Protein AF-A0A963V4H5-F1 (afdb_monomer)

Structure (mmCIF, N/CA/C/O backbone):
data_AF-A0A963V4H5-F1
#
_entry.id   AF-A0A963V4H5-F1
#
loop_
_atom_site.group_PDB
_atom_site.id
_atom_site.type_symbol
_atom_site.label_atom_id
_atom_site.label_alt_id
_atom_site.label_comp_id
_atom_site.label_asym_id
_atom_site.label_entity_id
_atom_site.label_seq_id
_atom_site.pdbx_PDB_ins_code
_atom_site.Cartn_x
_atom_site.Cartn_y
_atom_site.Cartn_z
_atom_site.occupancy
_atom_site.B_iso_or_equiv
_atom_site.auth_seq_id
_atom_site.auth_comp_id
_atom_site.auth_asym_id
_atom_site.auth_atom_id
_atom_site.pdbx_PDB_model_num
ATOM 1 N N . MET A 1 1 ? -17.753 -28.608 -16.448 1.00 65.69 1 MET A N 1
ATOM 2 C CA . MET A 1 1 ? -17.929 -27.168 -16.136 1.00 65.69 1 MET A CA 1
ATOM 3 C C . MET A 1 1 ? -18.675 -26.497 -17.279 1.00 65.69 1 MET A C 1
ATOM 5 O O . MET A 1 1 ? -18.309 -26.707 -18.427 1.00 65.69 1 MET A O 1
ATOM 9 N N . ASN A 1 2 ? -19.717 -25.712 -16.996 1.00 85.88 2 ASN A N 1
ATOM 10 C CA . ASN A 1 2 ? -20.426 -24.965 -18.039 1.00 85.88 2 ASN A CA 1
ATOM 11 C C . ASN A 1 2 ? -19.580 -23.757 -18.461 1.00 85.88 2 ASN A C 1
ATOM 13 O O . ASN A 1 2 ? -19.608 -22.730 -17.784 1.00 85.88 2 ASN A O 1
ATOM 17 N N . PHE A 1 3 ? -18.853 -23.870 -19.577 1.00 89.12 3 PHE A N 1
ATOM 18 C CA . PHE A 1 3 ? -17.979 -22.812 -20.109 1.00 89.12 3 PHE A CA 1
ATOM 19 C C . PHE A 1 3 ? -18.677 -21.448 -20.217 1.00 89.12 3 PHE A C 1
ATOM 21 O O . PHE A 1 3 ? -18.086 -20.427 -19.890 1.00 89.12 3 PHE A O 1
ATOM 28 N N . ARG A 1 4 ? -19.971 -21.423 -20.563 1.00 90.81 4 ARG A N 1
ATOM 29 C CA . ARG A 1 4 ? -20.772 -20.186 -20.609 1.00 90.81 4 ARG A CA 1
ATOM 30 C C . ARG A 1 4 ? -20.840 -19.468 -19.258 1.00 90.81 4 ARG A C 1
ATOM 32 O O . ARG A 1 4 ? -20.649 -18.264 -19.201 1.00 90.81 4 ARG A O 1
ATOM 39 N N . ARG A 1 5 ? -21.077 -20.205 -18.166 1.00 91.50 5 ARG A N 1
ATOM 40 C CA . ARG A 1 5 ? -21.110 -19.627 -16.811 1.00 91.50 5 ARG A CA 1
ATOM 41 C C . ARG A 1 5 ? -19.725 -19.163 -16.371 1.00 91.50 5 ARG A C 1
ATOM 43 O O . ARG A 1 5 ? -19.621 -18.130 -15.729 1.00 91.50 5 ARG A O 1
ATOM 50 N N . PHE A 1 6 ? -18.682 -19.906 -16.745 1.00 94.31 6 PHE A N 1
ATOM 51 C CA . PHE A 1 6 ? -17.306 -19.519 -16.453 1.00 94.31 6 PHE A CA 1
ATOM 52 C C . PHE A 1 6 ? -16.960 -18.170 -17.087 1.00 94.31 6 PHE A C 1
ATOM 54 O O . PHE A 1 6 ? -16.550 -17.279 -16.360 1.00 94.31 6 PHE A O 1
ATOM 61 N N . PHE A 1 7 ? -17.193 -17.975 -18.390 1.00 95.12 7 PHE A N 1
ATOM 62 C CA . PHE A 1 7 ? -16.887 -16.696 -19.044 1.00 95.12 7 PHE A CA 1
ATOM 63 C C . PHE A 1 7 ? -17.720 -15.532 -18.493 1.00 95.12 7 PHE A C 1
ATOM 65 O O . PHE A 1 7 ? -17.169 -14.465 -18.246 1.00 95.12 7 PHE A O 1
ATOM 72 N N . LEU A 1 8 ? -19.012 -15.750 -18.217 1.00 95.12 8 LEU A N 1
ATOM 73 C CA . LEU A 1 8 ? -19.878 -14.723 -17.622 1.00 95.12 8 LEU A CA 1
ATOM 74 C C . LEU A 1 8 ? -19.361 -14.213 -16.267 1.00 95.12 8 LEU A C 1
ATOM 76 O O . LEU A 1 8 ? -19.528 -13.039 -15.959 1.00 95.12 8 LEU A O 1
ATOM 80 N N . ILE A 1 9 ? -18.732 -15.082 -15.470 1.00 95.50 9 ILE A N 1
ATOM 81 C CA . ILE A 1 9 ? -18.149 -14.717 -14.174 1.00 95.50 9 ILE A CA 1
ATOM 82 C C . ILE A 1 9 ? -16.713 -14.204 -14.356 1.00 95.50 9 ILE A C 1
ATOM 84 O O . ILE A 1 9 ? -16.346 -13.177 -13.802 1.00 95.50 9 ILE A O 1
ATOM 88 N N . ALA A 1 10 ? -15.888 -14.886 -15.148 1.00 96.31 10 ALA A N 1
ATOM 89 C CA . ALA A 1 10 ? -14.469 -14.580 -15.283 1.00 96.31 10 ALA A CA 1
ATOM 90 C C . ALA A 1 10 ? -14.218 -13.197 -15.894 1.00 96.31 10 ALA A C 1
ATOM 92 O O . ALA A 1 10 ? -13.292 -12.521 -15.465 1.00 96.31 10 ALA A O 1
ATOM 93 N N . THR A 1 11 ? -15.036 -12.748 -16.851 1.00 96.44 11 THR A N 1
ATOM 94 C CA . THR A 1 11 ? -14.854 -11.443 -17.505 1.00 96.44 11 THR A CA 1
ATOM 95 C C . THR A 1 11 ? -14.885 -10.257 -16.527 1.00 96.44 11 THR A C 1
ATOM 97 O O . THR A 1 11 ? -13.903 -9.513 -16.500 1.00 96.44 11 THR A O 1
ATOM 100 N N . PRO A 1 12 ? -15.930 -10.054 -15.696 1.00 96.50 12 PRO A N 1
ATOM 101 C CA . PRO A 1 12 ? -15.932 -8.950 -14.736 1.00 96.50 12 PRO A CA 1
ATOM 102 C C . PRO A 1 12 ? -14.831 -9.089 -13.678 1.00 96.50 12 PRO A C 1
ATOM 104 O O . PRO A 1 12 ? -14.207 -8.091 -13.328 1.00 96.50 12 PRO A O 1
ATOM 107 N N . TYR A 1 13 ? -14.526 -10.303 -13.208 1.00 97.00 13 TYR A N 1
ATOM 108 C CA . TYR A 1 13 ? -13.441 -10.502 -12.239 1.00 97.00 13 TYR A CA 1
ATOM 109 C C . TYR A 1 13 ? -12.058 -10.224 -12.827 1.00 97.00 13 TYR A C 1
ATOM 111 O O . TYR A 1 13 ? -11.237 -9.604 -12.161 1.00 97.00 13 TYR A O 1
ATOM 119 N N . ALA A 1 14 ? -11.800 -10.632 -14.070 1.00 97.19 14 ALA A N 1
ATOM 120 C CA . ALA A 1 14 ? -10.560 -10.315 -14.767 1.00 97.19 14 ALA A CA 1
ATOM 121 C C . ALA A 1 14 ? -10.397 -8.800 -14.930 1.00 97.19 14 ALA A C 1
ATOM 123 O O . ALA A 1 14 ? -9.304 -8.280 -14.729 1.00 97.19 14 ALA A O 1
ATOM 124 N N . TRP A 1 15 ? -11.490 -8.090 -15.228 1.00 97.06 15 TRP A N 1
ATOM 125 C CA . TRP A 1 15 ? -11.484 -6.632 -15.319 1.00 97.06 15 TRP A CA 1
ATOM 126 C C . TRP A 1 15 ? -11.175 -5.967 -13.974 1.00 97.06 15 TRP A C 1
ATOM 128 O O . TRP A 1 15 ? -10.285 -5.123 -13.894 1.00 97.06 15 TRP A O 1
ATOM 138 N N . LEU A 1 16 ? -11.858 -6.383 -12.903 1.00 97.19 16 LEU A N 1
ATOM 139 C CA . LEU A 1 16 ? -11.600 -5.885 -11.549 1.00 97.19 16 LEU A CA 1
ATOM 140 C C . LEU A 1 16 ? -10.164 -6.173 -11.106 1.00 97.19 16 LEU A C 1
ATOM 142 O O . LEU A 1 16 ? -9.507 -5.297 -10.549 1.00 97.19 16 LEU A O 1
ATOM 146 N N . LEU A 1 17 ? -9.661 -7.374 -11.393 1.00 97.19 17 LEU A N 1
ATOM 147 C CA . LEU A 1 17 ? -8.298 -7.765 -11.064 1.00 97.19 17 LEU A CA 1
ATOM 148 C C . LEU A 1 17 ? -7.288 -6.921 -11.834 1.00 97.19 17 LEU A C 1
ATOM 150 O O . LEU A 1 17 ? -6.355 -6.423 -11.222 1.00 97.19 17 LEU A O 1
ATOM 154 N N . ALA A 1 18 ? -7.478 -6.706 -13.136 1.00 97.00 18 ALA A N 1
ATOM 155 C CA . ALA A 1 18 ? -6.587 -5.858 -13.923 1.00 97.00 18 ALA A CA 1
ATOM 156 C C . ALA A 1 18 ? -6.571 -4.415 -13.393 1.00 97.00 18 ALA A C 1
ATOM 158 O O . ALA A 1 18 ? -5.499 -3.860 -13.160 1.00 97.00 18 ALA A O 1
ATOM 159 N N . LEU A 1 19 ? -7.745 -3.830 -13.135 1.00 96.75 19 LEU A N 1
ATOM 160 C CA . LEU A 1 19 ? -7.851 -2.466 -12.607 1.00 96.75 19 LEU A CA 1
ATOM 161 C C . LEU A 1 19 ? -7.290 -2.314 -11.191 1.00 96.75 19 LEU A C 1
ATOM 163 O O . LEU A 1 19 ? -6.833 -1.232 -10.842 1.00 96.75 19 LEU A O 1
ATOM 167 N N . PHE A 1 20 ? -7.305 -3.373 -10.385 1.00 96.44 20 PHE A N 1
ATOM 168 C CA . PHE A 1 20 ? -6.657 -3.391 -9.077 1.00 96.44 20 PHE A CA 1
ATOM 169 C C . PHE A 1 20 ? -5.137 -3.585 -9.191 1.00 96.44 20 PHE A C 1
ATOM 171 O O . PHE A 1 20 ? -4.360 -2.878 -8.552 1.00 96.44 20 PHE A O 1
ATOM 178 N N . LEU A 1 21 ? -4.701 -4.535 -10.020 1.00 97.31 21 LEU A N 1
ATOM 179 C CA . LEU A 1 21 ? -3.315 -4.987 -10.070 1.00 97.31 21 LEU A CA 1
ATOM 180 C C . LEU A 1 21 ? -2.411 -4.006 -10.817 1.00 97.31 21 LEU A C 1
ATOM 182 O O . LEU A 1 21 ? -1.280 -3.800 -10.398 1.00 97.31 21 LEU A O 1
ATOM 186 N N . VAL A 1 22 ? -2.887 -3.374 -11.893 1.00 96.75 22 VAL A N 1
ATOM 187 C CA . VAL A 1 22 ? -2.095 -2.392 -12.656 1.00 96.75 22 VAL A CA 1
ATOM 188 C C . VAL A 1 22 ? -1.589 -1.240 -11.772 1.00 96.75 22 VAL A C 1
ATOM 190 O O . VAL A 1 22 ? -0.372 -1.054 -11.714 1.00 96.75 22 VAL A O 1
ATOM 193 N N . PRO A 1 23 ? -2.440 -0.485 -11.047 1.00 95.81 23 PRO A N 1
ATOM 194 C CA . PRO A 1 23 ? -1.951 0.573 -10.166 1.00 95.81 23 PRO A CA 1
ATOM 195 C C . PRO A 1 23 ? -1.104 0.018 -9.017 1.00 95.81 23 PRO A C 1
ATOM 197 O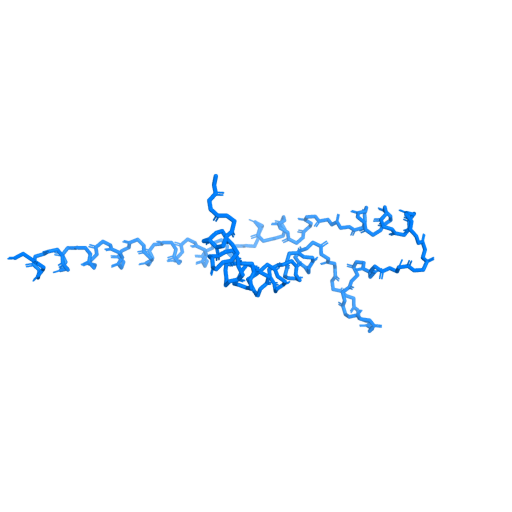 O . PRO A 1 23 ? -0.099 0.628 -8.660 1.00 95.81 23 PRO A O 1
ATOM 200 N N . PHE A 1 24 ? -1.449 -1.157 -8.480 1.00 96.75 24 PHE A N 1
ATOM 201 C CA . PHE A 1 24 ? -0.660 -1.800 -7.431 1.00 96.75 24 PHE A CA 1
ATOM 202 C C . PHE A 1 24 ? 0.773 -2.112 -7.888 1.00 96.75 24 PHE A C 1
ATOM 204 O O . PHE A 1 24 ? 1.724 -1.783 -7.184 1.00 96.75 24 PHE A O 1
ATOM 211 N N . LEU A 1 25 ? 0.946 -2.682 -9.084 1.00 94.62 25 LEU A N 1
ATOM 212 C CA . LEU A 1 25 ? 2.260 -2.996 -9.652 1.00 94.62 25 LEU A CA 1
ATOM 213 C C . LEU A 1 25 ? 3.089 -1.736 -9.918 1.00 94.62 25 LEU A C 1
ATOM 215 O O . LEU A 1 25 ? 4.303 -1.760 -9.729 1.00 94.62 25 LEU A O 1
ATOM 219 N N . ILE A 1 26 ? 2.446 -0.632 -10.313 1.00 92.50 26 ILE A N 1
ATOM 220 C CA . ILE A 1 26 ? 3.122 0.661 -10.490 1.00 92.50 26 ILE A CA 1
ATOM 221 C C . ILE A 1 26 ? 3.674 1.158 -9.149 1.00 92.50 26 ILE A C 1
ATOM 223 O O . ILE A 1 26 ? 4.854 1.495 -9.067 1.00 92.50 26 ILE A O 1
ATOM 227 N N . VAL A 1 27 ? 2.857 1.163 -8.089 1.00 94.00 27 VAL A N 1
ATOM 228 C CA . VAL A 1 27 ? 3.311 1.586 -6.752 1.00 94.00 27 VAL A CA 1
ATOM 229 C C . VAL A 1 27 ? 4.381 0.641 -6.210 1.00 94.00 27 VAL A C 1
ATOM 231 O O . VAL A 1 27 ? 5.378 1.107 -5.668 1.00 94.00 27 VAL A O 1
ATOM 234 N N . PHE A 1 28 ? 4.226 -0.670 -6.409 1.00 93.62 28 PHE A N 1
ATOM 235 C CA . PHE A 1 28 ? 5.221 -1.663 -6.010 1.00 93.62 28 PHE A CA 1
ATOM 236 C C . PHE A 1 28 ? 6.574 -1.415 -6.686 1.00 93.62 28 PHE A C 1
ATOM 238 O O . PHE A 1 28 ? 7.595 -1.347 -6.004 1.00 93.62 28 PHE A O 1
ATOM 245 N N . LYS A 1 29 ? 6.584 -1.180 -8.006 1.00 92.38 29 LYS A N 1
ATOM 246 C CA . LYS A 1 29 ? 7.800 -0.808 -8.742 1.00 92.38 29 LYS A CA 1
ATOM 247 C C . LYS A 1 29 ? 8.438 0.441 -8.144 1.00 92.38 29 LYS A C 1
ATOM 249 O O . LYS A 1 29 ? 9.640 0.446 -7.914 1.00 92.38 29 LYS A O 1
ATOM 254 N N . ILE A 1 30 ? 7.644 1.488 -7.906 1.00 92.00 30 ILE A N 1
ATOM 255 C CA . ILE A 1 30 ? 8.137 2.761 -7.361 1.00 92.00 30 ILE A CA 1
ATOM 256 C C . ILE A 1 30 ? 8.713 2.574 -5.953 1.00 92.00 30 ILE A C 1
ATOM 258 O O . ILE A 1 30 ? 9.744 3.159 -5.657 1.00 92.00 30 ILE A O 1
ATOM 262 N N . SER A 1 31 ? 8.107 1.730 -5.111 1.00 93.25 31 SER A N 1
ATOM 263 C CA . SER A 1 31 ? 8.590 1.480 -3.743 1.00 93.25 31 SER A CA 1
ATOM 264 C C . SER A 1 31 ? 9.976 0.828 -3.676 1.00 93.25 31 SER A C 1
ATOM 266 O O . SER A 1 31 ? 10.659 0.959 -2.667 1.00 93.25 31 SER A O 1
ATOM 268 N N . LEU A 1 32 ? 10.381 0.151 -4.754 1.00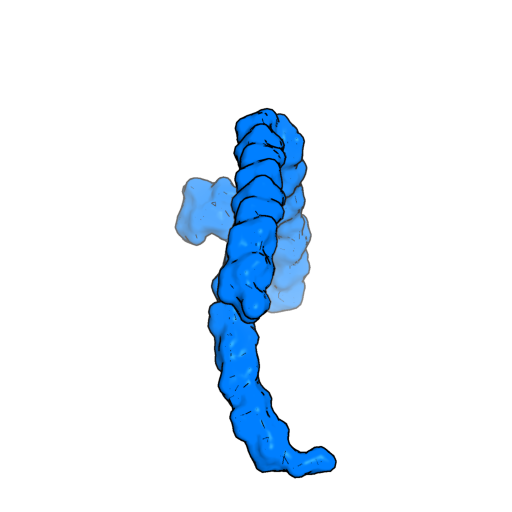 93.75 32 LEU A N 1
ATOM 269 C CA . LEU A 1 32 ? 11.686 -0.497 -4.915 1.00 93.75 32 LEU A CA 1
ATOM 270 C C . LEU A 1 32 ? 12.634 0.298 -5.832 1.00 93.75 32 LEU A C 1
ATOM 272 O O . LEU A 1 32 ? 13.663 -0.221 -6.246 1.00 93.75 32 LEU A O 1
ATOM 276 N N . SER A 1 33 ? 12.232 1.501 -6.252 1.00 93.25 33 SER A N 1
ATOM 277 C CA . SER A 1 33 ? 13.006 2.368 -7.146 1.00 93.25 33 SER A CA 1
ATOM 278 C C . SER A 1 33 ? 13.564 3.564 -6.389 1.00 93.25 33 SER A C 1
ATOM 280 O O . SER A 1 33 ? 12.945 4.053 -5.443 1.00 93.25 33 SER A O 1
ATOM 282 N N . ASP A 1 34 ? 14.644 4.125 -6.913 1.00 89.25 34 ASP A N 1
ATOM 283 C CA . ASP A 1 34 ? 15.188 5.393 -6.452 1.00 89.25 34 ASP A CA 1
ATOM 284 C C . ASP A 1 34 ? 14.535 6.580 -7.147 1.00 89.25 34 ASP A C 1
ATOM 286 O O . ASP A 1 34 ? 14.155 6.532 -8.325 1.00 89.25 34 ASP A O 1
ATOM 290 N N . TYR A 1 35 ? 14.439 7.686 -6.412 1.00 88.06 35 TYR A N 1
ATOM 291 C CA . TYR A 1 35 ? 14.087 8.973 -6.990 1.00 88.06 35 TYR A CA 1
ATOM 292 C C . TYR A 1 35 ? 15.301 9.580 -7.699 1.00 88.06 35 TYR A C 1
ATOM 294 O O . TYR A 1 35 ? 16.339 9.825 -7.083 1.00 88.06 35 TYR A O 1
ATOM 302 N N . ALA A 1 36 ? 15.145 9.897 -8.982 1.00 86.88 36 ALA A N 1
ATOM 303 C CA . ALA A 1 36 ? 16.178 10.541 -9.781 1.00 86.88 36 ALA A CA 1
ATOM 304 C C . ALA A 1 36 ? 15.708 11.922 -10.256 1.00 86.88 36 ALA A C 1
ATOM 306 O O . ALA A 1 36 ? 14.561 12.099 -10.669 1.00 86.88 36 ALA A O 1
ATOM 307 N N . ILE A 1 37 ? 16.610 12.913 -10.256 1.00 86.62 37 ILE A N 1
ATOM 308 C CA . ILE A 1 37 ? 16.354 14.246 -10.837 1.00 86.62 37 ILE A CA 1
ATOM 309 C C . ILE A 1 37 ? 16.503 14.160 -12.365 1.00 86.62 37 ILE A C 1
ATOM 311 O O . ILE A 1 37 ? 17.383 14.767 -12.977 1.00 86.62 37 ILE A O 1
ATOM 315 N N . SER A 1 38 ? 15.666 13.341 -12.988 1.00 87.31 38 SER A N 1
ATOM 316 C CA . SER A 1 38 ? 15.626 13.108 -14.428 1.00 87.31 38 SER A CA 1
ATOM 317 C C . SER A 1 38 ? 14.186 12.842 -14.876 1.00 87.31 38 SER A C 1
ATOM 319 O O . SER A 1 38 ? 13.258 12.764 -14.073 1.00 87.31 38 SER A O 1
ATOM 321 N N . ILE A 1 39 ? 13.970 12.778 -16.189 1.00 83.25 39 ILE A N 1
ATOM 322 C CA . ILE A 1 39 ? 12.691 12.373 -16.773 1.00 83.25 39 ILE A CA 1
ATOM 323 C C . ILE A 1 39 ? 12.962 11.059 -17.507 1.00 83.25 39 ILE A C 1
ATOM 325 O O . ILE A 1 39 ? 13.698 11.096 -18.495 1.00 83.25 39 ILE A O 1
ATOM 329 N N . PRO A 1 40 ? 12.389 9.916 -17.078 1.00 83.69 40 PRO A N 1
ATOM 330 C CA . PRO A 1 40 ? 11.438 9.711 -15.969 1.00 83.69 40 PRO A CA 1
ATOM 331 C C . PRO A 1 40 ? 12.032 9.873 -14.548 1.00 83.69 40 PRO A C 1
ATOM 333 O O . PRO A 1 40 ? 13.198 9.550 -14.358 1.00 83.69 40 PRO A O 1
ATOM 336 N N . PRO A 1 41 ? 11.235 10.279 -13.534 1.00 84.56 41 PRO A N 1
ATOM 337 C CA . PRO A 1 41 ? 11.719 10.633 -12.186 1.00 84.56 41 PRO A CA 1
ATOM 338 C C . PRO A 1 41 ? 12.051 9.442 -11.268 1.00 84.56 41 PRO A C 1
ATOM 340 O O . PRO A 1 41 ? 12.314 9.635 -10.083 1.00 84.56 41 PRO A O 1
ATOM 343 N N . TYR A 1 42 ? 12.006 8.211 -11.787 1.00 87.62 42 TYR A N 1
ATOM 344 C CA . TYR A 1 42 ? 12.282 6.995 -11.022 1.00 87.62 42 TYR A CA 1
ATOM 345 C C . TYR A 1 42 ? 13.179 6.051 -11.809 1.00 87.62 42 TYR A C 1
ATOM 347 O O . TYR A 1 42 ? 12.817 5.636 -12.917 1.00 87.62 42 TYR A O 1
ATOM 355 N N . THR A 1 43 ? 14.284 5.645 -11.200 1.00 88.00 43 THR A N 1
ATOM 356 C CA . THR A 1 43 ? 15.224 4.654 -11.734 1.00 88.00 43 THR A CA 1
ATOM 357 C C . THR A 1 43 ? 15.135 3.372 -10.911 1.00 88.00 43 THR A C 1
ATOM 359 O O . THR A 1 43 ? 14.932 3.458 -9.705 1.00 88.00 43 THR A O 1
ATOM 362 N N . PRO A 1 44 ? 15.218 2.184 -11.523 1.00 89.50 44 PRO A N 1
ATOM 363 C CA . PRO A 1 44 ? 15.514 1.903 -12.930 1.00 89.50 44 PRO A CA 1
ATOM 364 C C . PRO A 1 44 ? 14.310 2.082 -13.875 1.00 89.50 44 PRO A C 1
ATOM 366 O O . PRO A 1 44 ? 13.147 1.991 -13.462 1.00 89.50 44 PRO A O 1
ATOM 369 N N . VAL A 1 45 ? 14.574 2.333 -15.163 1.00 86.31 45 VAL A N 1
ATOM 370 C CA . VAL A 1 45 ? 13.559 2.372 -16.237 1.00 86.31 45 VAL A CA 1
ATOM 371 C C . VAL A 1 45 ? 13.727 1.128 -17.098 1.00 86.31 45 VAL A C 1
ATOM 373 O O . VAL A 1 45 ? 14.807 0.871 -17.618 1.00 86.31 45 VAL A O 1
ATOM 376 N N . LEU A 1 46 ? 12.655 0.349 -17.254 1.00 86.81 46 LEU A N 1
ATOM 377 C CA . LEU A 1 46 ? 12.680 -0.824 -18.119 1.00 86.81 46 LEU A CA 1
ATOM 378 C C . LEU A 1 46 ? 12.831 -0.379 -19.579 1.00 86.81 46 LEU A C 1
ATOM 380 O O . LEU A 1 46 ? 11.959 0.322 -20.091 1.00 86.81 46 LEU A O 1
ATOM 384 N N . ASP A 1 47 ? 13.898 -0.829 -20.240 1.00 86.25 47 ASP A N 1
ATOM 385 C CA . ASP A 1 47 ? 14.103 -0.681 -21.682 1.00 86.25 47 ASP A CA 1
ATOM 386 C C . ASP A 1 47 ? 13.717 -1.984 -22.411 1.00 86.25 47 ASP A C 1
ATOM 388 O O . ASP A 1 47 ? 14.476 -2.959 -22.382 1.00 86.25 47 ASP A O 1
ATOM 392 N N . PRO A 1 48 ? 12.553 -2.035 -23.089 1.00 84.12 48 PRO A N 1
ATOM 393 C CA . PRO A 1 48 ? 12.124 -3.227 -23.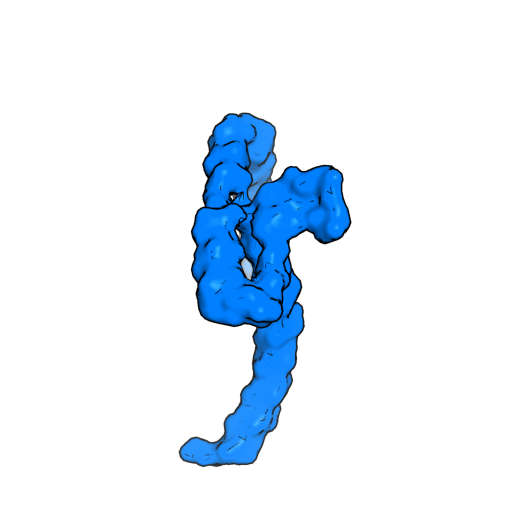817 1.00 84.12 48 PRO A CA 1
ATOM 394 C C . PRO A 1 48 ? 13.026 -3.570 -25.012 1.00 84.12 48 PRO A C 1
ATOM 396 O O . PRO A 1 48 ? 13.002 -4.710 -25.478 1.00 84.12 48 PRO A O 1
ATOM 399 N N . SER A 1 49 ? 13.806 -2.611 -25.526 1.00 89.19 49 SER A N 1
ATOM 400 C CA . SER A 1 49 ? 14.675 -2.815 -26.692 1.00 89.19 49 SER A CA 1
ATOM 401 C C . SER A 1 49 ? 15.923 -3.647 -26.370 1.00 89.19 49 SER A C 1
ATOM 403 O O . SER A 1 49 ? 16.442 -4.341 -27.244 1.00 89.19 49 SER A O 1
ATOM 405 N N . ALA A 1 50 ? 16.337 -3.673 -25.100 1.00 84.81 50 ALA A N 1
ATOM 406 C CA . ALA A 1 50 ? 17.457 -4.466 -24.593 1.00 84.81 50 ALA A CA 1
ATOM 407 C C . ALA A 1 50 ? 17.107 -5.952 -24.330 1.00 84.81 50 ALA A C 1
ATOM 409 O O . ALA A 1 50 ? 17.956 -6.736 -23.896 1.00 84.81 50 ALA A O 1
ATOM 410 N N . GLY A 1 51 ? 15.863 -6.370 -24.591 1.00 90.31 51 GLY A N 1
ATOM 411 C CA . GLY A 1 51 ? 15.434 -7.766 -24.494 1.00 90.31 51 GLY A CA 1
ATOM 412 C C . GLY A 1 51 ? 15.582 -8.368 -23.088 1.00 90.31 51 GLY A C 1
ATOM 413 O O . GLY A 1 51 ? 15.318 -7.723 -22.075 1.00 90.31 51 GLY A O 1
ATOM 414 N N . TRP A 1 52 ? 15.980 -9.643 -23.017 1.00 90.00 52 TRP A N 1
ATOM 415 C CA . TRP A 1 52 ? 16.077 -10.380 -21.748 1.00 90.00 52 TRP A CA 1
ATOM 416 C C . TRP A 1 52 ? 17.181 -9.860 -20.817 1.00 90.00 52 TRP A C 1
ATOM 418 O O . TRP A 1 52 ? 17.036 -9.937 -19.598 1.00 90.00 52 TRP A O 1
ATOM 428 N N . GLU A 1 53 ? 18.270 -9.318 -21.368 1.00 88.25 53 GLU A N 1
ATOM 429 C CA . GLU A 1 53 ? 19.329 -8.716 -20.551 1.00 88.25 53 GLU A CA 1
ATOM 430 C C . GLU A 1 53 ? 18.856 -7.421 -19.893 1.00 88.25 53 GLU A C 1
ATOM 432 O O . GLU A 1 53 ? 19.028 -7.272 -18.687 1.00 88.25 53 GLU A O 1
ATOM 437 N N . GLY A 1 54 ? 18.147 -6.557 -20.631 1.00 87.75 54 GLY A N 1
ATOM 438 C CA . GLY A 1 54 ? 17.539 -5.348 -20.064 1.00 87.75 54 GLY A CA 1
ATOM 439 C C . GLY A 1 54 ? 16.591 -5.643 -18.901 1.00 87.75 54 GLY A C 1
ATOM 440 O O . GLY A 1 54 ? 16.606 -4.943 -17.891 1.00 87.75 54 GLY A O 1
ATOM 441 N N . PHE A 1 55 ? 15.817 -6.730 -18.990 1.00 88.81 55 PHE A N 1
ATOM 442 C CA . PHE A 1 55 ? 14.947 -7.164 -17.896 1.00 88.81 55 PHE A CA 1
ATOM 443 C C . PHE A 1 55 ? 15.728 -7.619 -16.652 1.00 88.81 55 PHE A C 1
ATOM 445 O O . PHE A 1 55 ? 15.339 -7.292 -15.531 1.00 88.81 55 PHE A O 1
ATOM 452 N N . LYS A 1 56 ? 16.837 -8.348 -16.826 1.00 88.75 56 LYS A N 1
ATOM 453 C CA . LYS A 1 56 ? 17.688 -8.764 -15.699 1.00 88.75 56 LYS A CA 1
ATOM 454 C C . LYS A 1 56 ? 18.351 -7.575 -15.014 1.00 88.75 56 LYS A C 1
ATOM 456 O O . LYS A 1 56 ? 18.319 -7.518 -13.789 1.00 88.75 56 LYS A O 1
ATOM 461 N N . THR A 1 57 ? 18.907 -6.646 -15.790 1.00 88.12 57 THR A N 1
ATOM 462 C CA . THR A 1 57 ? 19.539 -5.428 -15.266 1.00 88.12 57 THR A CA 1
ATOM 463 C C . THR A 1 57 ? 18.530 -4.578 -14.500 1.00 88.12 57 THR A C 1
ATOM 465 O O . THR A 1 57 ? 18.784 -4.196 -13.361 1.00 88.12 57 THR A O 1
ATOM 468 N N . PHE A 1 58 ? 17.334 -4.388 -15.066 1.00 89.75 58 PHE A N 1
ATOM 469 C CA . PHE A 1 58 ? 16.238 -3.696 -14.390 1.00 89.75 58 PHE A CA 1
ATOM 470 C C . PHE A 1 58 ? 15.915 -4.320 -13.026 1.00 89.75 58 PHE A C 1
ATOM 472 O O . PHE A 1 58 ? 15.783 -3.600 -12.045 1.00 89.75 58 PHE A O 1
ATOM 479 N N . LEU A 1 59 ? 15.809 -5.651 -12.940 1.00 88.81 59 LEU A N 1
ATOM 480 C CA . LEU A 1 59 ? 15.527 -6.324 -11.669 1.00 88.81 59 LEU A CA 1
ATOM 481 C C . LEU A 1 59 ? 16.680 -6.236 -10.663 1.00 88.81 59 LEU A C 1
ATOM 483 O O . LEU A 1 59 ? 16.411 -6.235 -9.467 1.00 88.81 59 LEU A O 1
ATOM 487 N N . SER A 1 60 ? 17.936 -6.193 -11.117 1.00 87.88 60 SER A N 1
ATOM 488 C CA . SER A 1 60 ? 19.092 -6.074 -10.217 1.00 87.88 60 SER A CA 1
ATOM 489 C C . SER A 1 60 ? 19.268 -4.680 -9.620 1.00 87.88 60 SER A C 1
ATOM 491 O O . SER A 1 60 ? 19.927 -4.552 -8.597 1.00 87.88 60 SER A O 1
ATOM 493 N N . GLU A 1 61 ? 18.699 -3.660 -10.264 1.00 89.31 61 GLU A N 1
ATOM 494 C CA . GLU A 1 61 ? 18.720 -2.266 -9.806 1.00 89.31 61 GLU A CA 1
ATOM 495 C C . GLU A 1 61 ? 17.536 -1.927 -8.883 1.00 89.31 61 GLU A C 1
ATOM 497 O O . GLU A 1 61 ? 17.455 -0.811 -8.390 1.00 89.31 61 GLU A O 1
ATOM 502 N N . LEU A 1 62 ? 16.602 -2.860 -8.657 1.00 91.81 62 LEU A N 1
ATOM 503 C CA . LEU A 1 62 ? 15.557 -2.703 -7.646 1.00 91.81 62 LEU A CA 1
ATOM 504 C C . LEU A 1 62 ? 16.093 -3.121 -6.277 1.00 91.81 62 LEU A C 1
ATOM 506 O O . LEU A 1 62 ? 16.616 -4.230 -6.128 1.00 91.81 62 LEU A O 1
ATOM 510 N N . ASP A 1 63 ? 15.881 -2.287 -5.266 1.00 90.81 63 ASP A N 1
ATOM 511 C CA . ASP A 1 63 ? 16.337 -2.556 -3.906 1.00 90.81 63 ASP A CA 1
ATOM 512 C C . ASP A 1 63 ? 15.258 -2.294 -2.845 1.00 90.81 63 ASP A C 1
ATOM 514 O O . ASP A 1 63 ? 14.123 -1.912 -3.130 1.00 90.81 63 ASP A O 1
ATOM 518 N N . PHE A 1 64 ? 15.612 -2.586 -1.593 1.00 93.12 64 PHE A N 1
ATOM 519 C CA . PHE A 1 64 ? 14.751 -2.417 -0.426 1.00 93.12 64 PHE A CA 1
ATOM 520 C C . PHE A 1 64 ? 15.230 -1.285 0.495 1.00 93.12 64 PHE A C 1
ATOM 522 O O . PHE A 1 64 ? 14.782 -1.220 1.644 1.00 93.12 64 PHE A O 1
ATOM 529 N N . GLU A 1 65 ? 16.121 -0.404 0.037 1.00 91.12 65 GLU A N 1
ATOM 530 C CA . GLU A 1 65 ? 16.680 0.680 0.855 1.00 91.12 65 GLU A CA 1
ATOM 531 C C . GLU A 1 65 ? 15.568 1.582 1.397 1.00 91.12 65 GLU A C 1
ATOM 533 O O . GLU A 1 65 ? 15.503 1.832 2.603 1.00 91.12 65 GLU A O 1
ATOM 538 N N . ASN A 1 66 ? 14.605 1.942 0.540 1.00 90.12 66 ASN A N 1
ATOM 539 C CA . ASN A 1 66 ? 13.405 2.683 0.934 1.00 90.12 66 ASN A CA 1
ATOM 540 C C . ASN A 1 66 ? 12.670 2.024 2.115 1.00 90.12 66 ASN A C 1
ATOM 542 O O . ASN A 1 66 ? 12.213 2.710 3.025 1.00 90.12 66 ASN A O 1
ATOM 546 N N . PHE A 1 67 ? 12.560 0.692 2.138 1.00 91.44 67 PHE A N 1
ATOM 547 C CA . PHE A 1 67 ? 11.892 -0.024 3.228 1.00 91.44 67 PHE A CA 1
ATOM 548 C C . PHE A 1 67 ? 12.711 -0.014 4.516 1.00 91.44 67 PHE A C 1
ATOM 550 O O . PHE A 1 67 ? 12.132 0.150 5.588 1.00 91.44 67 PHE A O 1
ATOM 557 N N . VAL A 1 68 ? 14.035 -0.165 4.426 1.00 91.38 68 VAL A N 1
ATOM 558 C CA . VAL A 1 68 ? 14.927 -0.074 5.592 1.00 91.38 68 VAL A CA 1
ATOM 559 C C . VAL A 1 68 ? 14.847 1.325 6.200 1.00 91.38 68 VAL A C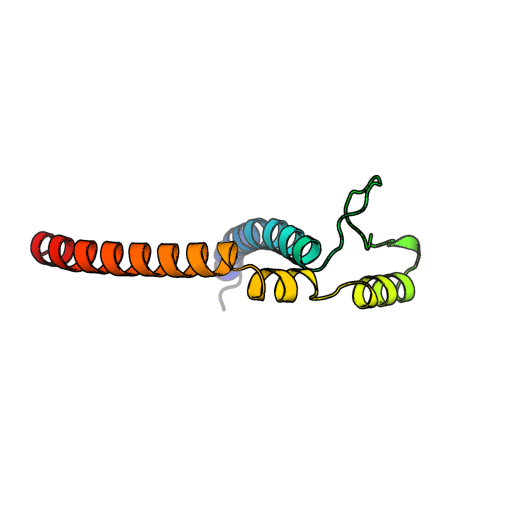 1
ATOM 561 O O . VAL A 1 68 ? 14.605 1.451 7.401 1.00 91.38 68 VAL A O 1
ATOM 564 N N . PHE A 1 69 ? 14.914 2.367 5.369 1.00 89.44 69 PHE A N 1
ATOM 565 C CA . PHE A 1 69 ? 14.797 3.760 5.798 1.00 89.44 69 PHE A CA 1
ATOM 566 C C . PHE A 1 69 ? 13.509 4.023 6.597 1.00 89.44 69 PHE A C 1
ATOM 568 O O . PHE A 1 69 ? 13.548 4.633 7.666 1.00 89.44 69 PHE A O 1
ATOM 575 N N . LEU A 1 70 ? 12.367 3.489 6.146 1.00 89.81 70 LEU A N 1
ATOM 576 C CA . LEU A 1 70 ? 11.090 3.622 6.864 1.00 89.81 70 LEU A CA 1
ATOM 577 C C . LEU A 1 70 ? 11.108 2.998 8.268 1.00 89.81 70 LEU A C 1
ATOM 579 O O . LEU A 1 70 ? 10.360 3.442 9.140 1.00 89.81 70 LEU A O 1
ATOM 583 N N . THR A 1 71 ? 11.927 1.967 8.501 1.00 88.50 71 THR A N 1
ATOM 584 C CA . THR A 1 71 ? 12.044 1.339 9.829 1.00 88.50 71 THR A CA 1
ATOM 585 C C . THR A 1 71 ? 12.915 2.135 10.795 1.00 88.50 71 THR A C 1
ATOM 587 O O . THR A 1 71 ? 12.727 2.040 12.008 1.00 88.50 71 THR A O 1
ATOM 590 N N . GLU A 1 72 ? 13.838 2.936 10.270 1.00 92.06 72 GLU A N 1
ATOM 591 C CA . GLU A 1 72 ? 14.743 3.775 11.057 1.00 92.06 72 GLU A CA 1
ATOM 592 C C . GLU A 1 72 ? 14.128 5.148 11.368 1.00 92.06 72 GLU A C 1
ATOM 594 O O . GLU A 1 72 ? 14.508 5.807 12.342 1.00 92.06 72 GLU A O 1
ATOM 599 N N . ASP A 1 73 ? 13.128 5.568 10.589 1.00 93.25 73 ASP A N 1
ATOM 600 C CA . ASP A 1 73 ? 12.424 6.826 10.799 1.00 93.25 73 ASP A CA 1
ATOM 601 C C . ASP A 1 73 ? 11.492 6.767 12.029 1.00 93.25 73 ASP A C 1
ATOM 603 O O . ASP A 1 73 ? 10.401 6.180 12.038 1.00 93.25 73 ASP A O 1
ATOM 607 N N . ALA A 1 74 ? 11.907 7.466 13.090 1.00 92.81 74 ALA A N 1
ATOM 608 C CA . ALA A 1 74 ? 11.152 7.583 14.332 1.00 92.81 74 ALA A CA 1
ATOM 609 C C . ALA A 1 74 ? 9.768 8.236 14.156 1.00 92.81 74 ALA A C 1
ATOM 611 O O . ALA A 1 74 ? 8.864 7.953 14.951 1.00 92.81 74 ALA A O 1
ATOM 612 N N . LEU A 1 75 ? 9.582 9.125 13.175 1.00 94.50 75 LEU A N 1
ATOM 613 C CA . LEU A 1 75 ? 8.278 9.713 12.868 1.00 94.50 75 LEU A CA 1
ATOM 614 C C . LEU A 1 75 ? 7.366 8.671 12.220 1.00 94.50 75 LEU A C 1
ATOM 616 O O . LEU A 1 75 ? 6.207 8.550 12.628 1.00 94.50 75 LEU A O 1
ATOM 620 N N . TYR A 1 76 ? 7.892 7.894 11.272 1.00 93.69 76 TYR A N 1
ATOM 621 C CA . TYR A 1 76 ? 7.130 6.853 10.586 1.00 93.69 76 TYR A CA 1
ATOM 622 C C . TYR A 1 76 ? 6.642 5.779 11.564 1.00 93.69 76 TYR A C 1
ATOM 624 O O . TYR A 1 76 ? 5.447 5.474 11.607 1.00 93.69 76 TYR A O 1
ATOM 632 N N . TRP A 1 77 ? 7.527 5.284 12.437 1.00 92.69 77 TRP A N 1
ATOM 633 C CA . TRP A 1 77 ? 7.160 4.299 13.458 1.00 92.69 77 TRP A CA 1
ATOM 634 C C . TRP A 1 77 ? 6.064 4.806 14.407 1.00 92.69 77 TRP A C 1
ATOM 636 O O . TRP A 1 77 ? 5.093 4.101 14.700 1.00 92.69 77 TRP A O 1
ATOM 646 N N . LYS A 1 78 ? 6.181 6.059 14.866 1.00 94.94 78 LYS A N 1
ATOM 647 C CA . LYS A 1 78 ? 5.173 6.685 15.738 1.00 94.94 78 LYS A CA 1
ATOM 648 C C . LYS A 1 78 ? 3.829 6.834 15.032 1.00 94.94 78 LYS A C 1
ATOM 650 O O . LYS A 1 78 ? 2.796 6.523 15.627 1.00 94.94 78 LYS A O 1
ATOM 655 N N . ALA A 1 79 ? 3.834 7.289 13.781 1.00 95.81 79 ALA A N 1
ATOM 656 C CA . ALA A 1 79 ? 2.620 7.433 12.985 1.00 95.81 79 ALA A CA 1
ATOM 657 C C . ALA A 1 79 ? 1.942 6.074 12.747 1.00 95.81 79 ALA A C 1
ATOM 659 O O . ALA A 1 79 ? 0.725 5.957 12.909 1.00 95.81 79 ALA A O 1
ATOM 660 N N . TYR A 1 80 ? 2.726 5.034 12.451 1.00 95.19 80 TYR A N 1
ATOM 661 C CA . TYR A 1 80 ? 2.232 3.672 12.265 1.00 95.19 80 TYR A CA 1
ATOM 662 C C . TYR A 1 80 ? 1.546 3.129 13.527 1.00 95.19 80 TYR A C 1
ATOM 664 O O . TYR A 1 80 ? 0.397 2.683 13.468 1.00 95.19 80 TYR A O 1
ATOM 672 N N . LEU A 1 81 ? 2.204 3.228 14.688 1.00 96.31 81 LEU A N 1
ATOM 673 C CA . LEU A 1 81 ? 1.639 2.749 15.952 1.00 96.31 81 LEU A CA 1
ATOM 674 C C . LEU A 1 81 ? 0.386 3.537 16.358 1.00 96.31 81 LEU A C 1
ATOM 676 O O . LEU A 1 81 ? -0.587 2.949 16.832 1.00 96.31 81 LEU A O 1
ATOM 680 N N . SER A 1 82 ? 0.384 4.854 16.132 1.00 97.69 82 SER A N 1
ATOM 681 C CA . SER A 1 82 ? -0.787 5.697 16.380 1.00 97.69 82 SER A CA 1
ATOM 682 C C . SER A 1 82 ? -1.974 5.286 15.503 1.00 97.69 82 SER A C 1
ATOM 684 O O . SER A 1 82 ? -3.080 5.120 16.017 1.00 97.69 82 SER A O 1
ATOM 686 N N . SER A 1 83 ? -1.746 5.039 14.211 1.00 97.62 83 SER A N 1
ATOM 687 C CA . SER A 1 83 ? -2.778 4.550 13.289 1.00 97.62 83 SER A CA 1
ATOM 688 C C . SER A 1 83 ? -3.356 3.207 13.745 1.00 97.62 83 SER A C 1
ATOM 690 O O . SER A 1 83 ? -4.576 3.051 13.830 1.00 97.62 83 SER A O 1
ATOM 692 N N . LEU A 1 84 ? -2.491 2.263 14.137 1.00 98.00 84 LEU A N 1
ATOM 693 C CA . LEU A 1 84 ? -2.910 0.957 14.644 1.00 98.00 84 LEU A CA 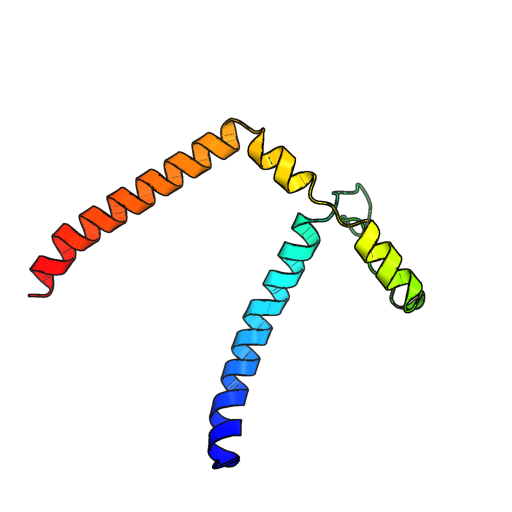1
ATOM 694 C C . LEU A 1 84 ? -3.757 1.079 15.918 1.00 98.00 84 LEU A C 1
ATOM 696 O O . LEU A 1 84 ? -4.801 0.435 16.033 1.00 98.00 84 LEU A O 1
ATOM 700 N N . GLN 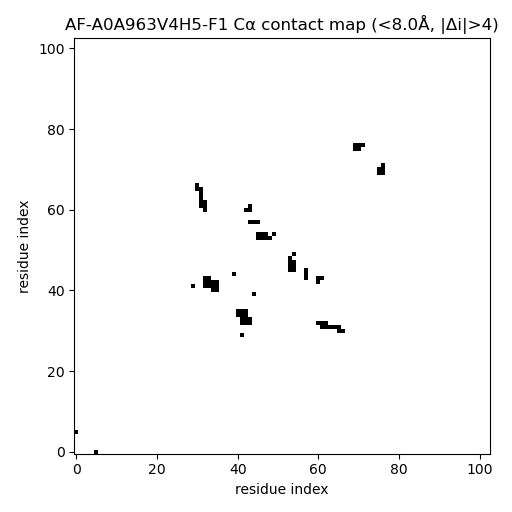A 1 85 ? -3.336 1.925 16.859 1.00 98.38 85 GLN A N 1
ATOM 701 C CA . GLN A 1 85 ? -4.077 2.177 18.093 1.00 98.38 85 GLN A CA 1
ATOM 702 C C . GLN A 1 85 ? -5.463 2.766 17.803 1.00 98.38 85 GLN A C 1
ATOM 704 O O . GLN A 1 85 ? -6.458 2.294 18.356 1.00 98.38 85 GLN A O 1
ATOM 709 N N . ILE A 1 86 ? -5.542 3.767 16.922 1.00 98.38 86 ILE A N 1
ATOM 710 C CA . ILE A 1 86 ? -6.810 4.396 16.536 1.00 98.38 86 ILE A CA 1
ATOM 711 C C . ILE A 1 86 ? -7.726 3.369 15.869 1.00 98.38 86 ILE A C 1
ATOM 713 O O . ILE A 1 86 ? -8.883 3.249 16.266 1.00 98.38 86 ILE A O 1
ATOM 717 N N . ALA A 1 87 ? -7.216 2.594 14.909 1.00 98.25 87 ALA A N 1
ATOM 718 C CA . ALA A 1 87 ? -7.990 1.573 14.211 1.00 98.25 87 ALA A CA 1
ATOM 719 C C . ALA A 1 87 ? -8.530 0.505 15.175 1.00 98.25 87 ALA A C 1
ATOM 721 O O . ALA A 1 87 ? -9.704 0.138 15.091 1.00 98.25 87 ALA A O 1
ATOM 722 N N . ALA A 1 88 ? -7.711 0.046 16.125 1.00 98.44 88 ALA A N 1
ATOM 723 C CA . ALA A 1 88 ? -8.115 -0.940 17.123 1.00 98.44 88 ALA A CA 1
ATOM 724 C C . ALA A 1 88 ? -9.209 -0.403 18.059 1.00 98.44 88 ALA A C 1
ATOM 726 O O . ALA A 1 88 ? -10.229 -1.066 18.252 1.00 98.44 88 ALA A O 1
ATOM 727 N N . ILE A 1 89 ? -9.036 0.809 18.598 1.00 98.56 89 ILE A N 1
ATOM 728 C CA . ILE A 1 89 ? -10.022 1.440 19.490 1.00 98.56 89 ILE A CA 1
ATOM 729 C C . ILE A 1 89 ? -11.322 1.730 18.733 1.00 98.56 89 ILE A C 1
ATOM 731 O O . ILE A 1 89 ? -12.402 1.404 19.225 1.00 98.56 89 ILE A O 1
ATOM 735 N N . ALA A 1 90 ? -11.233 2.292 17.526 1.00 98.19 90 ALA A N 1
ATOM 736 C CA . ALA A 1 90 ? -12.394 2.584 16.691 1.00 98.19 90 ALA A CA 1
ATOM 737 C C . ALA A 1 90 ? -13.170 1.308 16.352 1.00 98.19 90 ALA A C 1
ATOM 739 O O . ALA A 1 90 ? -14.392 1.278 16.495 1.00 98.19 90 ALA A O 1
ATOM 740 N N . THR A 1 91 ? -12.468 0.234 15.980 1.00 97.94 91 THR A N 1
A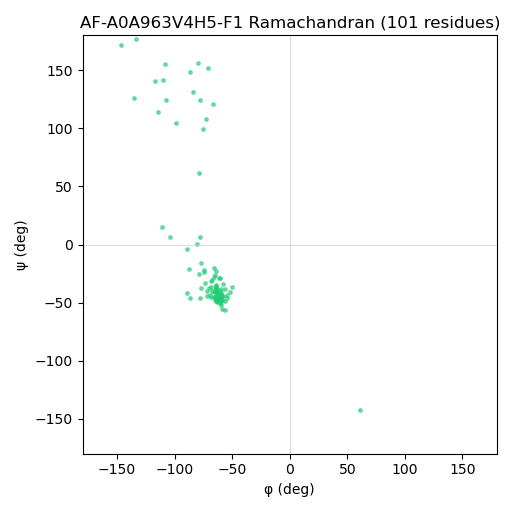TOM 741 C CA . THR A 1 91 ? -13.082 -1.077 15.734 1.00 97.94 91 THR A CA 1
ATOM 742 C C . THR A 1 91 ? -13.768 -1.591 16.994 1.00 97.94 91 THR A C 1
ATOM 744 O O . THR A 1 91 ? -14.936 -1.959 16.942 1.00 97.94 91 THR A O 1
ATOM 747 N N . PHE A 1 92 ? -13.088 -1.562 18.142 1.00 98.44 92 PHE A N 1
ATOM 748 C CA . PHE A 1 92 ? -13.647 -2.041 19.404 1.00 98.44 92 PHE A CA 1
ATOM 749 C C . PHE A 1 92 ? -14.928 -1.296 19.802 1.00 98.44 92 PHE A C 1
ATOM 751 O O . PHE A 1 92 ? -15.937 -1.934 20.096 1.00 98.44 92 PHE A O 1
ATOM 758 N N . ILE A 1 93 ? -14.920 0.040 19.752 1.00 98.06 93 ILE A N 1
ATOM 759 C CA . ILE A 1 93 ? -16.103 0.863 20.045 1.00 98.06 93 ILE A CA 1
ATOM 760 C C . ILE A 1 93 ? -17.221 0.570 19.039 1.00 98.06 93 ILE A C 1
ATOM 762 O O . ILE A 1 93 ? -18.375 0.409 19.433 1.00 98.06 93 ILE A O 1
ATOM 766 N N . THR A 1 94 ? -16.882 0.457 17.752 1.00 97.25 94 THR A N 1
ATOM 767 C CA . THR A 1 94 ? -17.856 0.142 16.697 1.00 97.25 94 THR A CA 1
ATOM 768 C C . THR A 1 94 ? -18.522 -1.203 16.950 1.00 97.25 94 THR A C 1
ATOM 770 O O . THR A 1 94 ? -19.732 -1.312 16.793 1.00 97.25 94 THR A O 1
ATOM 773 N N . LEU A 1 95 ? -17.775 -2.219 17.386 1.00 97.31 95 LEU A N 1
ATOM 774 C CA . LEU A 1 95 ? -18.354 -3.509 17.752 1.00 97.31 95 LEU A CA 1
ATOM 775 C C . LEU A 1 95 ? -19.208 -3.399 19.019 1.00 97.31 95 LEU A C 1
ATOM 777 O O . LEU A 1 95 ? -20.326 -3.903 19.031 1.00 97.31 95 LEU A O 1
ATOM 781 N N . LEU A 1 96 ? -18.722 -2.712 20.057 1.00 97.75 96 LEU A N 1
ATOM 782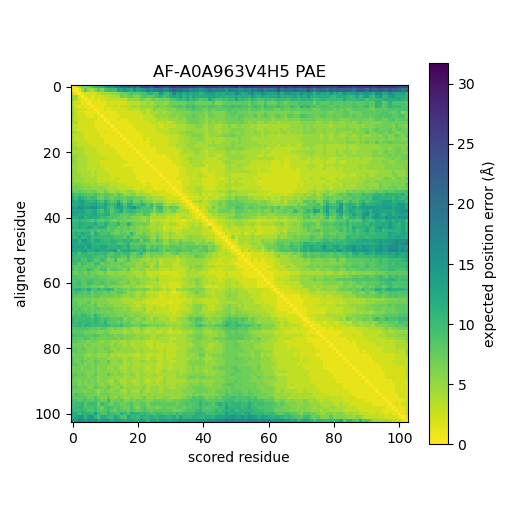 C CA . LEU A 1 96 ? -19.437 -2.554 21.326 1.00 97.75 96 LEU A CA 1
ATOM 783 C C . LEU A 1 96 ? -20.793 -1.867 21.146 1.00 97.75 96 LEU A C 1
ATOM 785 O O . LEU A 1 96 ? -21.748 -2.248 21.811 1.00 97.75 96 LEU A O 1
ATOM 789 N N . VAL A 1 97 ? -20.883 -0.876 20.260 1.00 97.38 97 VAL A N 1
ATOM 790 C CA . VAL A 1 97 ? -22.125 -0.134 19.989 1.00 97.38 97 VAL A CA 1
ATOM 791 C C . VAL A 1 97 ? -22.950 -0.792 18.881 1.00 97.38 97 VAL A C 1
ATOM 793 O O . VAL A 1 97 ? -24.167 -0.900 18.995 1.00 97.38 97 VAL A O 1
ATOM 796 N N . GLY A 1 98 ? -22.303 -1.250 17.810 1.00 97.25 98 GLY A N 1
ATOM 797 C CA . GLY A 1 98 ? -22.966 -1.812 16.635 1.00 97.25 98 GLY A CA 1
ATOM 798 C C . GLY A 1 98 ? -23.613 -3.173 16.888 1.00 97.25 98 GLY A C 1
ATOM 799 O O . GLY A 1 98 ? -24.710 -3.408 16.386 1.00 97.25 98 GLY A O 1
ATOM 800 N N . TYR A 1 99 ? -22.992 -4.050 17.689 1.00 95.94 99 TYR A N 1
ATOM 801 C CA . TYR A 1 99 ? -23.582 -5.358 18.005 1.00 95.94 99 TYR A CA 1
ATOM 802 C C . TYR A 1 99 ? -24.912 -5.244 18.768 1.00 95.94 99 TYR A C 1
ATOM 804 O O . TYR A 1 99 ? -25.869 -5.878 18.330 1.00 95.94 99 TYR A O 1
ATOM 812 N N . PRO A 1 100 ? -25.024 -4.442 19.847 1.00 96.31 100 PRO A N 1
ATOM 813 C CA . PRO A 1 100 ? -26.295 -4.239 20.541 1.00 96.31 100 PRO A CA 1
ATOM 814 C C . PRO A 1 100 ? -27.370 -3.539 19.714 1.00 96.31 100 PRO A C 1
ATOM 816 O O . PRO A 1 100 ? -28.539 -3.715 20.000 1.00 96.31 100 PRO A O 1
ATOM 819 N N . ILE A 1 101 ? -27.011 -2.716 18.724 1.00 97.00 101 ILE A N 1
ATOM 820 C CA . ILE A 1 101 ? -28.008 -2.093 17.836 1.00 97.00 101 ILE A CA 1
ATOM 821 C C . ILE A 1 101 ? -28.580 -3.117 16.848 1.00 97.00 101 ILE A C 1
ATOM 823 O O . ILE A 1 101 ? -29.731 -3.005 16.432 1.00 97.00 101 ILE A O 1
ATOM 827 N N . ALA A 1 102 ? -27.764 -4.086 16.432 1.00 95.88 102 ALA A N 1
ATOM 828 C CA . ALA A 1 102 ? -28.155 -5.093 15.454 1.00 95.88 102 ALA A CA 1
ATOM 829 C C . ALA A 1 102 ? -29.058 -6.203 16.027 1.00 95.88 102 ALA A C 1
ATOM 831 O O . ALA A 1 102 ? -29.664 -6.928 15.238 1.00 95.88 102 ALA A O 1
ATOM 832 N N . TYR A 1 103 ? -29.128 -6.342 17.356 1.00 87.81 103 TYR A N 1
ATOM 833 C CA . TYR A 1 103 ? -29.924 -7.343 18.076 1.00 87.81 103 TYR A CA 1
ATOM 834 C C . TYR A 1 103 ? -31.021 -6.689 18.911 1.00 87.81 103 TYR A C 1
ATOM 836 O O . TYR A 1 103 ? -32.163 -7.196 18.852 1.00 87.81 103 TYR A O 1
#

Mean predicted aligned error: 5.85 Å

Secondary structure (DSSP, 8-state):
--HHHHHHHHHHHHHHHHHHHHHHHHHHHHHTSEE-SSSSSEE----GGGHHHHHHHHHHT--SHHHHHHHH-HHHHHHHHHHHHHHHHHHHHHHHHHHHHH-

Radius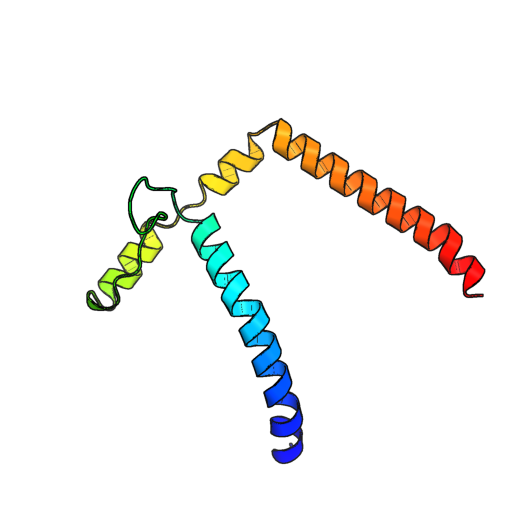 of gyration: 21.95 Å; Cα contacts (8 Å, |Δi|>4): 44; chains: 1; bounding box: 50×41×48 Å

pLDDT: mean 92.53, std 5.0, range [65.69, 98.56]

Sequence (103 aa):
MNFRRFFLIATPYAWLLALFLVPFLIVFKISLSDYAISIPPYTPVLDPSAGWEGFKTFLSELDFENFVFLTEDALYWKAYLSSLQIAAIATFITLLVGYPIAY

Solvent-accessible surface area (backbone atoms only — not comparable to full-atom values): 5892 Å² total; per-residue (Å²): 129,65,64,70,61,49,52,69,52,46,53,60,50,51,50,53,47,48,69,53,46,55,60,49,52,53,53,53,53,52,58,26,34,48,82,41,103,51,90,70,50,48,38,61,70,82,47,79,87,54,47,74,60,31,52,51,53,37,58,70,55,47,50,57,62,63,57,54,51,51,73,70,34,67,65,53,50,50,53,51,53,50,51,51,51,50,51,51,52,52,50,50,52,46,49,66,56,48,54,68,72,75,105

Foldseek 3Di:
DPVVVVCVVVVVVVVVCCVVVVVVVVVVLQQQWDQDPDVVRTPDDQDPVVPPVSVVVRVVRGHNVSVVVLVVDPVNVVVVVVVVVCVVVVVVVCCVPVVVVVD